Protein AF-A0A401UJJ4-F1 (afdb_monomer_lite)

Organism: NCBI:txid360422

Foldseek 3Di:
DPDPPDDDDDDDLVVLVPDPDQPLQPDPVNLVSQLPDPPDDPVNLVVSCVRDVVSVVVVVVVCVCVVDPVSVVVVVVVVVVVVVVVVVVVVVVVVVVVVVLVVQLLVQLVVCVVVVDDLVVSCVRSVHDSVVSVVSVVVVVD

Sequence (142 aa):
MLTDVVEIHFIEMEKFRKLKNKNLKEDKLQRWLSFFREDISKEELKELMDMDIDIRKAEEKIEYLSSDPKTLELYKARERSLHERANMISSAKDEGIEKGIEKGKIKVAENFLNMGLSVEQVAKGSELSIEKIIEIKKKMMQ

Structure (mmCIF, N/CA/C/O backbone):
data_AF-A0A401UJJ4-F1
#
_entry.id   AF-A0A401UJJ4-F1
#
loop_
_atom_site.group_PDB
_atom_site.id
_atom_site.type_symbol
_atom_site.label_atom_id
_atom_site.label_alt_id
_atom_site.label_comp_id
_atom_site.label_asym_id
_atom_site.label_entity_id
_atom_site.label_seq_id
_atom_site.pdbx_PDB_ins_code
_atom_site.Cartn_x
_atom_site.Cartn_y
_atom_site.Cartn_z
_atom_site.occupancy
_atom_site.B_iso_or_equiv
_atom_site.auth_seq_id
_atom_site.auth_comp_id
_atom_site.auth_asym_id
_atom_site.auth_atom_id
_atom_site.pdbx_PDB_model_num
ATOM 1 N N . MET A 1 1 ? -17.884 -15.027 -18.195 1.00 42.12 1 MET A N 1
ATOM 2 C CA . MET A 1 1 ? -16.784 -14.759 -19.142 1.00 42.12 1 MET A CA 1
ATOM 3 C C . MET A 1 1 ? -16.132 -13.457 -18.706 1.00 42.12 1 MET A C 1
ATOM 5 O O . MET A 1 1 ? -16.819 -12.444 -18.708 1.00 42.12 1 MET A O 1
ATOM 9 N N . LEU A 1 2 ? -14.889 -13.495 -18.215 1.00 48.34 2 LEU A N 1
ATOM 10 C CA . LEU A 1 2 ? -14.122 -12.278 -17.934 1.00 48.34 2 LEU A CA 1
ATOM 11 C C . LEU A 1 2 ? -13.579 -11.745 -19.270 1.00 48.34 2 LEU A C 1
ATOM 13 O O . LEU A 1 2 ? -12.622 -12.276 -19.810 1.00 48.34 2 LEU A O 1
ATOM 17 N N . THR A 1 3 ? -14.314 -10.776 -19.806 1.00 55.06 3 THR A N 1
ATOM 18 C CA . THR A 1 3 ? -13.928 -9.653 -20.678 1.00 55.06 3 THR A CA 1
ATOM 19 C C . THR A 1 3 ? -12.489 -9.578 -21.221 1.00 55.06 3 THR A C 1
ATOM 21 O O . THR A 1 3 ? -11.567 -9.321 -20.449 1.00 55.06 3 THR A O 1
ATOM 24 N N . ASP A 1 4 ? -12.354 -9.565 -22.556 1.00 67.50 4 ASP A N 1
ATOM 25 C CA . ASP A 1 4 ? -11.180 -9.148 -23.367 1.00 67.50 4 ASP A CA 1
ATOM 26 C C . ASP A 1 4 ? -10.786 -7.654 -23.200 1.00 67.50 4 ASP A C 1
ATOM 28 O O . ASP A 1 4 ? -10.324 -7.000 -24.131 1.00 67.50 4 ASP A O 1
ATOM 32 N N . VAL A 1 5 ? -11.041 -7.050 -22.036 1.00 80.75 5 VAL A N 1
ATOM 33 C CA . VAL A 1 5 ? -10.897 -5.598 -21.814 1.00 80.75 5 VAL A CA 1
ATOM 34 C C . VAL A 1 5 ? -9.535 -5.248 -21.209 1.00 80.75 5 VAL A C 1
ATOM 36 O O . VAL A 1 5 ? -9.033 -4.153 -21.448 1.00 80.75 5 VAL A O 1
ATOM 39 N N . VAL A 1 6 ? -8.922 -6.158 -20.442 1.00 81.50 6 VAL A N 1
ATOM 40 C CA . VAL A 1 6 ? -7.595 -5.964 -19.834 1.00 81.50 6 VAL A CA 1
ATOM 41 C C . VAL A 1 6 ? -6.864 -7.301 -19.740 1.00 81.50 6 VAL A C 1
ATOM 43 O O . VAL A 1 6 ? -7.390 -8.256 -19.171 1.00 81.50 6 VAL A O 1
ATOM 46 N N . GLU A 1 7 ? -5.622 -7.333 -20.220 1.00 84.44 7 GLU A N 1
ATOM 47 C CA . GLU A 1 7 ? -4.663 -8.407 -19.957 1.00 84.44 7 GLU A CA 1
ATOM 48 C C . GLU A 1 7 ? -3.608 -7.906 -18.961 1.00 84.44 7 GLU A C 1
ATOM 50 O O . GLU A 1 7 ? -3.060 -6.813 -19.112 1.00 84.44 7 GLU A O 1
ATOM 55 N N . ILE A 1 8 ? -3.353 -8.684 -17.905 1.00 86.81 8 ILE A N 1
ATOM 56 C CA . ILE A 1 8 ? -2.381 -8.345 -16.860 1.00 86.81 8 ILE A CA 1
ATOM 57 C C . ILE A 1 8 ? -1.298 -9.416 -16.848 1.00 86.81 8 ILE A C 1
ATOM 59 O O . ILE A 1 8 ? -1.572 -10.585 -16.579 1.00 86.81 8 ILE A O 1
ATOM 63 N N . HIS A 1 9 ? -0.055 -8.998 -17.074 1.00 86.19 9 HIS A N 1
ATOM 64 C CA . HIS A 1 9 ? 1.113 -9.861 -16.948 1.00 86.19 9 HIS A CA 1
ATOM 65 C C . HIS A 1 9 ? 1.841 -9.574 -15.638 1.00 86.19 9 HIS A C 1
ATOM 67 O O . HIS A 1 9 ? 2.159 -8.426 -15.327 1.00 86.19 9 HIS A O 1
ATOM 73 N N . PHE A 1 10 ? 2.143 -10.630 -14.888 1.00 89.00 10 PHE A N 1
ATOM 74 C CA . PHE A 1 10 ? 2.963 -10.551 -13.683 1.00 89.00 10 PHE A CA 1
ATOM 75 C C . PHE A 1 10 ? 4.380 -11.019 -14.007 1.00 89.00 10 PHE A C 1
ATOM 77 O O . PHE A 1 10 ? 4.570 -12.120 -14.522 1.00 89.00 10 PHE A O 1
ATOM 84 N N . ILE A 1 11 ? 5.374 -10.184 -13.699 1.00 89.25 11 ILE A N 1
ATOM 85 C CA . ILE A 1 11 ? 6.787 -10.479 -13.949 1.00 89.25 11 ILE A CA 1
ATOM 86 C C . ILE A 1 11 ? 7.546 -10.449 -12.626 1.00 89.25 11 ILE A C 1
ATOM 88 O O . ILE A 1 11 ? 7.537 -9.456 -11.902 1.00 89.25 11 ILE A O 1
ATOM 92 N N . GLU A 1 12 ? 8.238 -11.544 -12.319 1.00 89.94 12 GLU A N 1
ATOM 93 C CA . GLU A 1 12 ? 9.076 -11.654 -11.127 1.00 89.94 12 GLU A CA 1
ATOM 94 C C . GLU A 1 12 ? 10.505 -11.175 -11.418 1.00 89.94 12 GLU A C 1
ATOM 96 O O . GLU A 1 12 ? 11.306 -11.887 -12.034 1.00 89.94 12 GLU A O 1
ATOM 101 N N . MET A 1 13 ? 10.856 -9.987 -10.917 1.00 88.44 13 MET A N 1
ATOM 102 C CA . MET A 1 13 ? 12.183 -9.383 -11.120 1.00 88.44 13 MET A CA 1
ATOM 103 C C . MET A 1 13 ? 13.329 -10.258 -10.599 1.00 88.44 13 MET A C 1
ATOM 105 O O . MET A 1 13 ? 14.386 -10.332 -11.221 1.00 88.44 13 MET A O 1
ATOM 109 N N . GLU A 1 14 ? 13.117 -10.990 -9.504 1.00 87.69 14 GLU A N 1
ATOM 110 C CA . GLU A 1 14 ? 14.112 -11.909 -8.939 1.00 87.69 14 GLU A CA 1
ATOM 111 C C . GLU A 1 14 ? 14.485 -13.050 -9.898 1.00 87.69 14 GLU A C 1
ATOM 113 O O . GLU A 1 14 ? 15.654 -13.433 -9.995 1.00 87.69 14 GLU A O 1
ATOM 118 N N . LYS A 1 15 ? 13.518 -13.579 -10.660 1.00 88.81 15 LYS A N 1
ATOM 119 C CA . LYS A 1 15 ? 13.790 -14.606 -11.679 1.00 88.81 15 LYS A CA 1
ATOM 120 C C . LYS A 1 15 ? 14.588 -14.021 -12.840 1.00 88.81 15 LYS A C 1
ATOM 122 O O . LYS A 1 15 ? 15.534 -14.651 -13.309 1.00 88.81 15 LYS A O 1
ATOM 127 N N . PHE A 1 16 ? 14.256 -12.798 -13.251 1.00 89.94 16 PHE A N 1
ATOM 128 C CA . PHE A 1 16 ? 14.990 -12.080 -14.290 1.00 89.94 16 PHE A CA 1
ATOM 129 C C . PHE A 1 16 ? 16.433 -11.740 -13.876 1.00 89.94 16 PHE A C 1
ATOM 131 O O . PHE A 1 16 ? 17.358 -11.857 -14.678 1.00 89.94 16 PHE A O 1
ATOM 138 N N . ARG A 1 17 ? 16.666 -11.372 -12.611 1.00 86.50 17 ARG A N 1
ATOM 139 C CA . ARG A 1 17 ? 18.017 -11.110 -12.082 1.00 86.50 17 ARG A CA 1
ATOM 140 C C . ARG A 1 17 ? 18.916 -12.347 -12.139 1.00 86.50 17 ARG A C 1
ATOM 142 O O . ARG A 1 17 ? 20.098 -12.222 -12.440 1.00 86.50 17 ARG A O 1
ATOM 149 N N . LYS A 1 18 ? 18.356 -13.539 -11.903 1.00 88.31 18 LYS A N 1
ATOM 150 C CA . LYS A 1 18 ? 19.081 -14.826 -11.922 1.00 88.31 18 LYS A CA 1
ATOM 151 C C . LYS A 1 18 ? 19.364 -15.367 -13.329 1.00 88.31 18 LYS A C 1
ATOM 153 O O . LYS A 1 18 ? 20.110 -16.338 -13.470 1.00 88.31 18 LYS A O 1
ATOM 158 N N . LEU A 1 19 ? 18.771 -14.778 -14.367 1.00 87.31 19 LEU A N 1
ATOM 159 C CA . LEU A 1 19 ? 18.964 -15.192 -15.756 1.00 87.31 19 LEU A CA 1
ATOM 160 C C . LEU A 1 19 ? 20.392 -14.859 -16.216 1.00 87.31 19 LEU A C 1
ATOM 162 O O . LEU A 1 19 ? 20.782 -13.695 -16.267 1.00 87.31 19 LEU A O 1
ATOM 166 N N . LYS A 1 20 ? 21.170 -15.897 -16.555 1.00 81.00 20 LYS A N 1
ATOM 167 C CA . LYS A 1 20 ? 22.586 -15.763 -16.948 1.00 81.00 20 LYS A CA 1
ATOM 168 C C . LYS A 1 20 ? 22.772 -15.186 -18.353 1.00 81.00 20 LYS A C 1
ATOM 170 O O . LYS A 1 20 ? 23.666 -14.380 -18.563 1.00 81.00 20 LYS A O 1
ATOM 175 N N . ASN A 1 21 ? 21.920 -15.587 -19.297 1.00 83.56 21 ASN A N 1
ATOM 176 C CA . ASN A 1 21 ? 22.009 -15.185 -20.700 1.00 83.56 21 ASN A CA 1
ATOM 177 C C . ASN A 1 21 ? 20.786 -14.339 -21.056 1.00 83.56 21 ASN A C 1
ATOM 179 O O . ASN A 1 21 ? 19.728 -14.883 -21.371 1.00 83.56 21 ASN A O 1
ATOM 183 N N . LYS A 1 22 ? 20.924 -13.016 -20.970 1.00 86.25 22 LYS A N 1
ATOM 184 C CA . LYS A 1 22 ? 19.862 -12.070 -21.334 1.00 86.25 22 LYS A CA 1
ATOM 185 C C . LYS A 1 22 ? 19.950 -11.739 -22.824 1.00 86.25 22 LYS A C 1
ATOM 187 O O . LYS A 1 22 ? 21.026 -11.402 -23.314 1.00 86.25 22 LYS A O 1
ATOM 192 N N . ASN A 1 23 ? 18.833 -11.808 -23.545 1.00 89.44 23 ASN A N 1
ATOM 193 C CA . ASN A 1 23 ? 18.770 -11.471 -24.971 1.00 89.44 23 ASN A CA 1
ATOM 194 C C . ASN A 1 23 ? 18.360 -10.005 -25.171 1.00 89.44 23 ASN A C 1
ATOM 196 O O . ASN A 1 23 ? 17.258 -9.709 -25.616 1.00 89.44 23 ASN A O 1
ATOM 200 N N . LEU A 1 24 ? 19.251 -9.064 -24.859 1.00 88.06 24 LEU A N 1
ATOM 201 C CA . LEU A 1 24 ? 18.942 -7.631 -24.985 1.00 88.06 24 LEU A CA 1
ATOM 202 C C . LEU A 1 24 ? 18.816 -7.162 -26.445 1.00 88.06 24 LEU A C 1
ATOM 204 O O . LEU A 1 24 ? 18.217 -6.122 -26.711 1.00 88.06 24 LEU A O 1
ATOM 208 N N . LYS A 1 25 ? 19.365 -7.918 -27.404 1.00 86.19 25 LYS A N 1
ATOM 209 C CA . LYS A 1 25 ? 19.347 -7.549 -28.826 1.00 86.19 25 LYS A CA 1
ATOM 210 C C . LYS A 1 25 ? 17.956 -7.689 -29.430 1.00 86.19 25 LYS A C 1
ATOM 212 O O . LYS A 1 25 ? 17.466 -6.754 -30.056 1.00 86.19 25 LYS A O 1
ATOM 217 N N . GLU A 1 26 ? 17.308 -8.823 -29.209 1.00 88.19 26 GLU A N 1
ATOM 218 C CA . GLU A 1 26 ? 16.041 -9.138 -29.878 1.00 88.19 26 GLU A CA 1
ATOM 219 C C . GLU A 1 26 ? 14.832 -8.970 -28.951 1.00 88.19 26 GLU A C 1
ATOM 221 O O . GLU A 1 26 ? 13.728 -8.714 -29.427 1.00 88.19 26 GLU A O 1
ATOM 226 N N . ASP A 1 27 ? 15.024 -9.044 -27.629 1.00 92.75 27 ASP A N 1
ATOM 227 C CA . ASP A 1 27 ? 13.929 -9.015 -26.661 1.00 92.75 27 ASP A CA 1
ATOM 228 C C . ASP A 1 27 ? 13.762 -7.625 -26.023 1.00 92.75 27 ASP A C 1
ATOM 230 O O . ASP A 1 27 ? 14.516 -7.208 -25.134 1.00 92.75 27 ASP A O 1
ATOM 234 N N . LYS A 1 28 ? 12.719 -6.909 -26.467 1.00 92.44 28 LYS A N 1
ATOM 235 C CA . LYS A 1 28 ? 12.339 -5.601 -25.916 1.00 92.44 28 LYS A CA 1
ATOM 236 C C . LYS A 1 28 ? 11.985 -5.697 -24.434 1.00 92.44 28 LYS A C 1
ATOM 238 O O . LYS A 1 28 ? 12.399 -4.833 -23.667 1.00 92.44 28 LYS A O 1
ATOM 243 N N . LEU A 1 29 ? 11.275 -6.741 -24.008 1.00 91.88 29 LEU A N 1
ATOM 244 C CA . LEU A 1 29 ? 10.900 -6.897 -22.606 1.00 91.88 29 LEU A CA 1
ATOM 245 C C . LEU A 1 29 ? 12.148 -7.027 -21.733 1.00 91.88 29 LEU A C 1
ATOM 247 O O . LEU A 1 29 ? 12.250 -6.345 -20.721 1.00 91.88 29 LEU A O 1
ATOM 2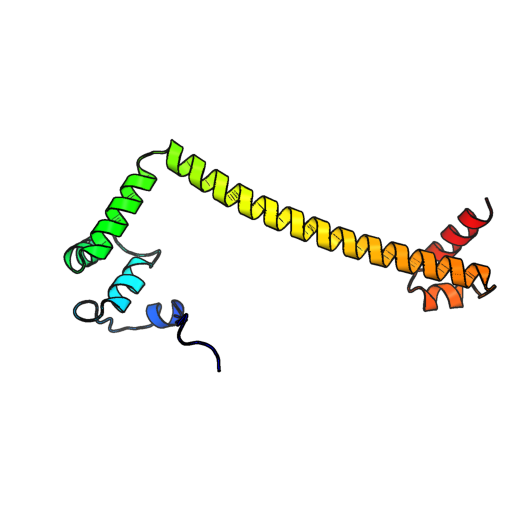51 N N . GLN A 1 30 ? 13.136 -7.824 -22.142 1.00 92.69 30 GLN A N 1
ATOM 252 C CA . GLN A 1 30 ? 14.377 -7.955 -21.371 1.00 92.69 30 GLN A CA 1
ATOM 253 C C . GLN A 1 30 ? 15.201 -6.664 -21.324 1.00 92.69 30 GLN A C 1
ATOM 255 O O . GLN A 1 30 ? 15.847 -6.410 -20.303 1.00 92.69 30 GLN A O 1
ATOM 260 N N . ARG A 1 31 ? 15.161 -5.820 -22.367 1.00 93.94 31 ARG A N 1
ATOM 261 C CA . ARG A 1 31 ? 15.736 -4.463 -22.295 1.00 93.94 31 ARG A CA 1
ATOM 262 C C . ARG A 1 31 ? 15.039 -3.615 -21.238 1.00 93.94 31 ARG A C 1
ATOM 264 O O . ARG A 1 31 ? 15.715 -3.055 -20.383 1.00 93.94 31 ARG A O 1
ATOM 271 N N . TRP A 1 32 ? 13.707 -3.594 -21.230 1.00 94.38 32 TRP A N 1
ATOM 272 C CA . TRP A 1 32 ? 12.928 -2.853 -20.232 1.00 94.38 32 TRP A CA 1
ATOM 273 C C . TRP A 1 32 ? 13.126 -3.387 -18.810 1.00 94.38 32 TRP A C 1
ATOM 275 O O . TRP A 1 32 ? 13.354 -2.612 -17.887 1.00 94.38 32 TRP A O 1
ATOM 285 N N . LEU A 1 33 ? 13.139 -4.707 -18.620 1.00 92.88 33 LEU A N 1
ATOM 286 C CA . LEU A 1 33 ? 13.449 -5.316 -17.324 1.00 92.88 33 LEU A CA 1
ATOM 287 C C . LEU A 1 33 ? 14.886 -5.021 -16.874 1.00 92.88 33 LEU A C 1
ATOM 289 O O . LEU A 1 33 ? 15.145 -4.969 -15.674 1.00 92.88 33 LEU A O 1
ATOM 293 N N . SER A 1 34 ? 15.823 -4.825 -17.809 1.00 91.81 34 SER A N 1
ATOM 294 C CA . SER A 1 34 ? 17.188 -4.389 -17.487 1.00 91.81 34 SER A CA 1
ATOM 295 C C . SER A 1 34 ? 17.238 -2.915 -17.110 1.00 91.81 34 SER A C 1
ATOM 297 O O . SER A 1 34 ? 17.918 -2.580 -16.150 1.00 91.81 34 SER A O 1
ATOM 299 N N . PHE A 1 35 ? 16.490 -2.064 -17.812 1.00 92.88 35 PHE A N 1
ATOM 300 C CA . PHE A 1 35 ? 16.353 -0.640 -17.511 1.00 92.88 35 PHE A CA 1
ATOM 301 C C . PHE A 1 35 ? 15.738 -0.391 -16.125 1.00 92.88 35 PHE A C 1
ATOM 303 O O . PHE A 1 35 ? 16.199 0.477 -15.398 1.00 92.88 35 PHE A O 1
ATOM 310 N N . PHE A 1 36 ? 14.762 -1.202 -15.701 1.00 90.31 36 PHE A N 1
ATOM 311 C CA . PHE A 1 36 ? 14.151 -1.104 -14.366 1.00 90.31 36 PHE A CA 1
ATOM 312 C C . PHE A 1 36 ? 15.020 -1.644 -13.216 1.00 90.31 36 PHE A C 1
ATOM 314 O O . PHE A 1 36 ? 14.546 -1.767 -12.085 1.00 90.31 36 PHE A O 1
ATOM 321 N N . ARG A 1 37 ? 16.277 -2.016 -13.472 1.00 86.31 37 ARG A N 1
ATOM 322 C CA . ARG A 1 37 ? 17.198 -2.438 -12.415 1.00 86.31 37 ARG A CA 1
ATOM 323 C C . ARG A 1 37 ? 17.752 -1.230 -11.667 1.00 86.31 37 ARG A C 1
ATOM 325 O O . ARG A 1 37 ? 18.254 -0.295 -12.272 1.00 86.31 37 ARG A O 1
ATOM 332 N N . GLU A 1 38 ? 17.749 -1.314 -10.341 1.00 75.69 38 GLU A N 1
ATOM 333 C CA . GLU A 1 38 ? 18.343 -0.296 -9.462 1.00 75.69 38 GLU A CA 1
ATOM 334 C C . GLU A 1 38 ? 19.880 -0.252 -9.545 1.00 75.69 38 GLU A C 1
ATOM 336 O O . GLU A 1 38 ? 20.488 0.751 -9.185 1.00 75.69 38 GLU A O 1
ATOM 341 N N . ASP A 1 39 ? 20.512 -1.335 -10.009 1.00 79.62 39 ASP A N 1
ATOM 342 C CA . ASP A 1 39 ? 21.963 -1.541 -10.015 1.00 79.62 39 ASP A CA 1
ATOM 343 C C . ASP A 1 39 ? 22.615 -1.379 -11.402 1.00 79.62 39 ASP A C 1
ATOM 345 O O . ASP A 1 39 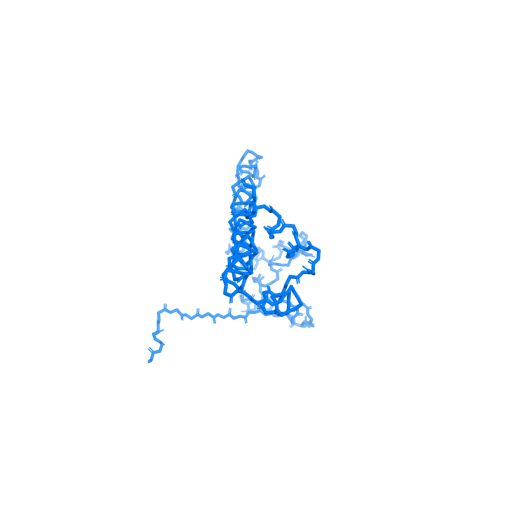? 23.684 -1.935 -11.645 1.00 79.62 39 ASP A O 1
ATOM 349 N N . ILE A 1 40 ? 21.977 -0.655 -12.326 1.00 82.19 40 ILE A N 1
ATOM 350 C CA . ILE A 1 40 ? 22.495 -0.458 -13.687 1.00 82.19 40 ILE A CA 1
ATOM 351 C C . ILE A 1 40 ? 23.669 0.536 -13.719 1.00 82.19 40 ILE A C 1
ATOM 353 O O . ILE A 1 40 ? 23.622 1.602 -13.100 1.00 82.19 40 ILE A O 1
ATOM 357 N N . SER A 1 41 ? 24.737 0.202 -14.450 1.00 81.75 41 SER A N 1
ATOM 358 C CA . SER A 1 41 ? 25.853 1.135 -14.660 1.00 81.75 41 SER A CA 1
ATOM 359 C C . SER A 1 41 ? 25.516 2.200 -15.712 1.00 81.75 41 SER A C 1
ATOM 361 O O . SER A 1 41 ? 24.598 2.042 -16.518 1.00 81.75 41 SER A O 1
ATOM 363 N N . LYS A 1 42 ? 26.281 3.300 -15.747 1.00 77.75 42 LYS A N 1
ATOM 364 C CA . LYS A 1 42 ? 26.087 4.359 -16.756 1.00 77.75 42 LYS A CA 1
ATOM 365 C C . LYS A 1 42 ? 26.351 3.848 -18.171 1.00 77.75 42 LYS A C 1
ATOM 367 O O . LYS A 1 42 ? 25.681 4.260 -19.114 1.00 77.75 42 LYS A O 1
ATOM 372 N N . GLU A 1 43 ? 27.330 2.965 -18.309 1.00 81.88 43 GLU A N 1
ATOM 373 C CA . GLU A 1 43 ? 27.712 2.342 -19.569 1.00 81.88 43 GLU A CA 1
ATOM 374 C C . GLU A 1 43 ? 26.601 1.410 -20.068 1.00 81.88 43 GLU A C 1
ATOM 376 O O . GLU A 1 43 ? 26.171 1.543 -21.212 1.00 81.88 43 GLU A O 1
ATOM 381 N N . GLU A 1 44 ? 26.062 0.551 -19.195 1.00 84.44 44 GLU A N 1
ATOM 382 C CA . GLU A 1 44 ? 24.940 -0.341 -19.522 1.00 84.44 44 GLU A CA 1
ATOM 383 C C . GLU A 1 44 ? 23.673 0.448 -19.884 1.00 84.44 44 GLU A C 1
ATOM 385 O O . GLU A 1 44 ? 22.983 0.117 -20.848 1.00 84.44 44 GLU A O 1
ATOM 390 N N . LEU A 1 45 ? 23.373 1.522 -19.148 1.00 87.00 45 LEU A N 1
ATOM 391 C CA . LEU A 1 45 ? 22.238 2.394 -19.446 1.00 87.00 45 LEU A CA 1
ATOM 392 C C . LEU A 1 45 ? 22.380 3.041 -20.829 1.00 87.00 45 LEU A C 1
ATOM 394 O O . LEU A 1 45 ? 21.421 3.068 -21.601 1.00 87.00 45 LEU A O 1
ATOM 398 N N . LYS A 1 46 ? 23.580 3.519 -21.172 1.00 87.50 46 LYS A N 1
ATOM 399 C CA . LYS A 1 46 ? 23.854 4.093 -22.491 1.00 87.50 46 LYS A CA 1
ATOM 400 C C . LYS A 1 46 ? 23.658 3.072 -23.608 1.00 87.50 46 LYS A C 1
ATOM 402 O O . LYS A 1 46 ? 23.001 3.392 -24.595 1.00 87.50 46 LYS A O 1
ATOM 407 N N . GLU A 1 47 ? 24.149 1.849 -23.427 1.00 91.56 47 GLU A N 1
ATOM 408 C CA . GLU A 1 47 ? 23.914 0.763 -24.380 1.00 91.56 47 GLU A CA 1
ATOM 409 C C . GLU A 1 47 ? 22.415 0.494 -24.566 1.00 91.56 47 GLU A C 1
ATOM 411 O O . GLU A 1 47 ? 21.947 0.417 -25.699 1.00 91.56 47 GLU A O 1
ATOM 416 N N . LEU A 1 48 ? 21.625 0.442 -23.487 1.00 92.62 48 LEU A N 1
ATOM 417 C CA . LEU A 1 48 ? 20.171 0.266 -23.591 1.00 92.62 48 LEU A CA 1
ATOM 418 C C . LEU A 1 48 ? 19.482 1.418 -24.337 1.00 92.62 48 LEU A C 1
ATOM 420 O O . LEU A 1 48 ? 18.601 1.161 -25.157 1.00 92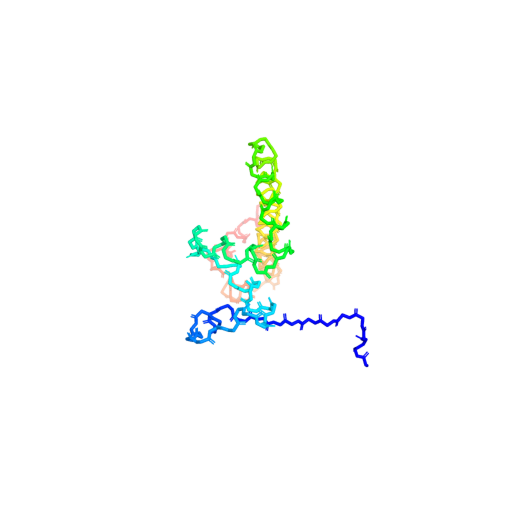.62 48 LEU A O 1
ATOM 424 N N . MET A 1 49 ? 19.885 2.669 -24.095 1.00 91.44 49 MET A N 1
ATOM 425 C CA . MET A 1 49 ? 19.362 3.842 -24.813 1.00 91.44 49 MET A CA 1
ATOM 426 C C . MET A 1 49 ? 19.756 3.865 -26.297 1.00 91.44 49 MET A C 1
ATOM 428 O O . MET A 1 49 ? 19.037 4.430 -27.128 1.00 91.44 49 MET A O 1
ATOM 432 N N . ASP A 1 50 ? 20.916 3.307 -26.641 1.00 94.44 50 ASP A N 1
ATOM 433 C CA . ASP A 1 50 ? 21.369 3.140 -28.024 1.00 94.44 50 ASP A CA 1
ATOM 434 C C . ASP A 1 50 ? 20.625 1.991 -28.722 1.00 94.44 50 ASP A C 1
ATOM 436 O O . ASP A 1 50 ? 20.323 2.085 -29.911 1.00 94.44 50 ASP A O 1
ATOM 440 N N . MET A 1 51 ? 20.258 0.943 -27.979 1.00 93.00 51 MET A N 1
ATOM 441 C CA . MET A 1 51 ? 19.491 -0.200 -28.485 1.00 93.00 51 MET A CA 1
ATOM 442 C C . MET A 1 51 ? 17.986 0.073 -28.615 1.00 93.00 51 MET A C 1
ATOM 444 O O . MET A 1 51 ? 17.333 -0.549 -29.455 1.00 93.00 51 MET A O 1
ATOM 448 N N . ASP A 1 52 ? 17.412 0.951 -27.787 1.00 95.19 52 ASP A N 1
ATOM 449 C CA . ASP A 1 52 ? 15.971 1.214 -27.756 1.00 95.19 52 ASP A CA 1
ATOM 450 C C . ASP A 1 52 ? 15.658 2.705 -27.545 1.00 95.19 52 ASP A C 1
ATOM 452 O O . ASP A 1 52 ? 15.897 3.290 -26.485 1.00 95.19 52 ASP A O 1
ATOM 456 N N . ILE A 1 53 ? 15.070 3.330 -28.568 1.00 95.00 53 ILE A N 1
ATOM 457 C CA . ILE A 1 53 ? 14.727 4.757 -28.547 1.00 95.00 53 ILE A CA 1
ATOM 458 C C . ILE A 1 53 ? 13.667 5.103 -27.493 1.00 95.00 53 ILE A C 1
ATOM 460 O O . ILE A 1 53 ? 13.642 6.231 -27.001 1.00 95.00 53 ILE A O 1
ATOM 464 N N . ASP A 1 54 ? 12.796 4.158 -27.127 1.00 96.12 54 ASP A N 1
ATOM 465 C CA . ASP A 1 54 ? 11.774 4.409 -26.111 1.00 96.12 54 ASP A CA 1
ATOM 466 C C . ASP A 1 54 ? 12.399 4.456 -24.711 1.00 96.12 54 ASP A C 1
ATOM 468 O O . ASP A 1 54 ? 11.988 5.274 -23.888 1.00 96.12 54 ASP A O 1
ATOM 472 N N . ILE A 1 55 ? 13.439 3.649 -24.469 1.00 94.94 55 ILE A N 1
ATOM 473 C CA . ILE A 1 55 ? 14.231 3.703 -23.232 1.00 94.94 55 ILE A CA 1
ATOM 474 C C . ILE A 1 55 ? 14.963 5.044 -23.135 1.00 94.94 55 ILE A C 1
ATOM 476 O O . ILE A 1 55 ? 14.923 5.683 -22.088 1.00 94.94 55 ILE A O 1
ATOM 480 N N . ARG A 1 56 ? 15.548 5.531 -24.238 1.00 93.88 56 ARG A N 1
ATOM 481 C CA . ARG A 1 56 ? 16.164 6.869 -24.279 1.00 93.88 56 ARG A CA 1
ATOM 482 C C . ARG A 1 56 ? 15.180 7.973 -23.898 1.00 93.88 56 ARG A C 1
ATOM 484 O O . ARG A 1 56 ? 15.482 8.788 -23.036 1.00 93.88 56 ARG A O 1
ATOM 491 N N . LYS A 1 57 ? 13.984 7.978 -24.495 1.00 94.69 57 LYS A N 1
ATOM 492 C CA . LYS A 1 57 ? 12.941 8.966 -24.167 1.00 94.69 57 LYS A CA 1
ATOM 493 C C . LYS A 1 57 ? 12.497 8.879 -22.708 1.00 94.69 57 LYS A C 1
ATOM 495 O O . LYS A 1 57 ? 12.187 9.906 -22.106 1.00 94.69 57 LYS A O 1
ATOM 500 N N . ALA A 1 58 ? 12.416 7.668 -22.155 1.00 93.38 58 ALA A N 1
ATOM 501 C CA . ALA A 1 58 ? 12.089 7.470 -20.749 1.00 93.38 58 ALA A CA 1
ATOM 502 C C . ALA A 1 58 ? 13.174 8.067 -19.843 1.00 93.38 58 ALA A C 1
ATOM 504 O O . ALA A 1 58 ? 12.83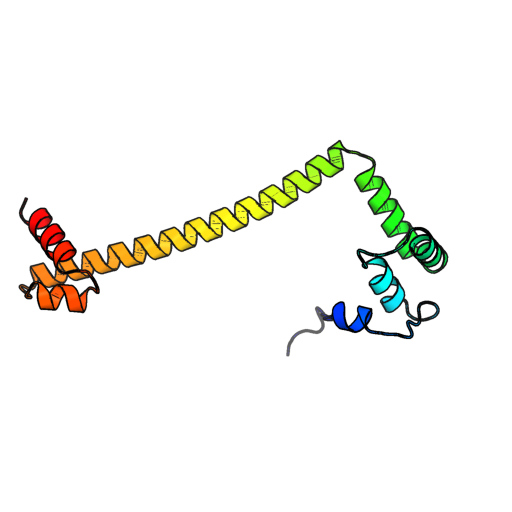5 8.819 -18.932 1.00 93.38 58 ALA A O 1
ATOM 505 N N . GLU A 1 59 ? 14.450 7.813 -20.139 1.00 89.31 59 GLU A N 1
ATOM 506 C CA . GLU A 1 59 ? 15.578 8.365 -19.384 1.00 89.31 59 GLU A CA 1
ATOM 507 C C . GLU A 1 59 ? 15.646 9.893 -19.478 1.00 89.31 59 GLU A C 1
ATOM 509 O O . GLU A 1 59 ? 15.685 10.564 -18.454 1.00 89.31 59 GLU A O 1
ATOM 514 N N . GLU A 1 60 ? 15.529 10.473 -20.676 1.00 87.06 60 GLU A N 1
ATOM 515 C CA . GLU A 1 60 ? 15.471 11.933 -20.865 1.00 87.06 60 GLU A CA 1
ATOM 516 C C . GLU A 1 60 ? 14.313 12.562 -20.076 1.00 87.06 60 GLU A C 1
ATOM 518 O O . GLU A 1 60 ? 14.428 13.660 -19.525 1.00 87.06 60 GLU A O 1
ATOM 523 N N . LYS A 1 61 ? 13.171 11.865 -19.992 1.00 87.38 61 LYS A N 1
ATOM 524 C CA . LYS A 1 61 ? 12.030 12.327 -19.202 1.00 87.38 61 LYS A CA 1
ATOM 525 C C . LYS A 1 61 ? 12.315 12.257 -17.704 1.00 87.38 61 LYS A C 1
ATOM 527 O O . LYS A 1 61 ? 11.910 13.175 -16.992 1.00 87.38 61 LYS A O 1
ATOM 532 N N . ILE A 1 62 ? 12.980 11.203 -17.234 1.00 85.38 62 ILE A N 1
ATOM 533 C CA . ILE A 1 62 ? 13.424 11.064 -15.840 1.00 85.38 62 ILE A CA 1
ATOM 534 C C . ILE A 1 62 ? 14.422 12.171 -15.505 1.00 85.38 62 ILE A C 1
ATOM 536 O O . ILE A 1 62 ? 14.226 12.874 -14.515 1.00 85.38 62 ILE A O 1
ATOM 540 N N . GLU A 1 63 ? 15.424 12.390 -16.356 1.00 81.94 63 GLU A N 1
ATOM 541 C CA . GLU A 1 63 ? 16.415 13.451 -16.205 1.00 81.94 63 GLU A CA 1
ATOM 542 C C . GLU A 1 63 ? 15.727 14.816 -16.135 1.00 81.94 63 GLU A C 1
ATOM 544 O O . GLU A 1 63 ? 15.908 15.539 -15.158 1.00 81.94 63 GLU A O 1
ATOM 549 N N . TYR A 1 64 ? 14.831 15.124 -17.077 1.00 78.06 64 TYR A N 1
ATOM 550 C CA . TYR A 1 64 ? 14.030 16.349 -17.063 1.00 78.06 64 TYR A CA 1
ATOM 551 C C . TYR A 1 64 ? 13.228 16.517 -15.761 1.00 78.06 64 TYR A C 1
ATOM 553 O O . TYR A 1 64 ? 13.280 17.578 -15.139 1.00 78.06 64 TYR A O 1
ATOM 561 N N . LEU A 1 65 ? 12.520 15.477 -15.308 1.00 71.50 65 LEU A N 1
ATOM 562 C CA . LEU A 1 65 ? 11.758 15.509 -14.052 1.00 71.50 65 LEU A CA 1
ATOM 563 C C . LEU A 1 65 ? 12.658 15.662 -12.817 1.00 71.50 65 LEU A C 1
ATOM 565 O O . LEU A 1 65 ? 12.237 16.255 -11.825 1.00 71.50 65 LEU A O 1
ATOM 569 N N . SER A 1 66 ? 13.885 15.145 -12.874 1.00 67.75 66 SER A N 1
ATOM 570 C CA . SER A 1 66 ? 14.883 15.267 -11.808 1.00 67.75 66 SER A CA 1
ATOM 571 C C . SER A 1 66 ? 15.653 16.594 -11.838 1.00 67.75 66 SER A C 1
ATOM 573 O O . SER A 1 66 ? 16.173 17.019 -10.808 1.00 67.75 66 SER A O 1
ATOM 575 N N . SER A 1 67 ? 15.698 17.262 -12.995 1.00 67.31 67 SER A N 1
ATOM 576 C CA . SER A 1 67 ? 16.473 18.484 -13.236 1.00 67.31 67 SER A CA 1
ATOM 577 C C . SER A 1 67 ? 15.848 19.749 -12.649 1.00 67.31 67 SER A C 1
ATOM 579 O O . SER A 1 67 ? 16.548 20.746 -12.489 1.00 67.31 67 SER A O 1
ATOM 581 N N . ASP A 1 68 ? 14.558 19.715 -12.293 1.00 75.38 68 ASP A N 1
ATOM 582 C CA . ASP A 1 68 ? 13.896 20.781 -11.542 1.00 75.38 68 ASP A CA 1
ATOM 583 C C . ASP A 1 68 ? 13.693 20.346 -10.077 1.00 75.38 68 ASP A C 1
ATOM 585 O O . ASP A 1 68 ? 12.740 19.616 -9.771 1.00 75.38 68 ASP A O 1
ATOM 589 N N . PRO A 1 69 ? 14.553 20.803 -9.142 1.00 70.81 69 PRO A N 1
ATOM 590 C CA . PRO A 1 69 ? 14.464 20.460 -7.724 1.00 70.81 69 PRO A CA 1
ATOM 591 C C . PRO A 1 69 ? 13.086 20.742 -7.125 1.00 70.81 69 PRO A C 1
ATOM 593 O O . PRO A 1 69 ? 12.626 19.997 -6.261 1.00 70.81 69 PRO A O 1
ATOM 596 N N . LYS A 1 70 ? 12.404 21.784 -7.616 1.00 76.06 70 LYS A N 1
ATOM 597 C CA . LYS A 1 70 ? 11.075 22.175 -7.148 1.00 76.06 70 LYS A CA 1
ATOM 598 C C . LYS A 1 70 ? 10.010 21.176 -7.600 1.00 76.06 70 LYS A C 1
ATOM 600 O O . LYS A 1 70 ? 9.156 20.796 -6.802 1.00 76.06 70 LYS A O 1
ATOM 605 N N . THR A 1 71 ? 10.076 20.705 -8.845 1.00 70.00 71 THR A N 1
ATOM 606 C CA . THR A 1 71 ? 9.194 19.644 -9.360 1.00 70.00 71 THR A CA 1
ATOM 607 C C . THR A 1 71 ? 9.422 18.317 -8.635 1.00 70.00 71 THR A C 1
ATOM 609 O O . THR A 1 71 ? 8.449 17.662 -8.253 1.00 70.00 71 THR A O 1
ATOM 612 N N . LEU A 1 72 ? 10.676 17.942 -8.365 1.00 70.31 72 LEU A N 1
ATOM 613 C CA . LEU A 1 72 ? 10.994 16.734 -7.599 1.00 70.31 72 LEU A CA 1
ATOM 614 C C . LEU A 1 72 ? 10.481 16.819 -6.152 1.00 70.31 72 LEU A C 1
ATOM 616 O O . LEU A 1 72 ? 9.933 15.848 -5.626 1.00 70.31 72 LEU A O 1
ATOM 620 N N . GLU A 1 73 ? 10.629 17.978 -5.509 1.00 75.44 73 GLU A N 1
ATOM 621 C CA . GLU A 1 73 ? 10.096 18.237 -4.172 1.00 75.44 73 GLU A CA 1
ATOM 622 C C . GLU A 1 73 ? 8.564 18.137 -4.148 1.00 75.44 73 GLU A C 1
ATOM 624 O O . GLU A 1 73 ? 8.014 17.419 -3.311 1.00 75.44 73 GLU A O 1
ATOM 629 N N . LEU A 1 74 ? 7.881 18.775 -5.106 1.00 77.25 74 LEU A N 1
ATOM 630 C CA . LEU A 1 74 ? 6.424 18.714 -5.274 1.00 77.25 74 LEU A CA 1
ATOM 631 C C . LEU A 1 74 ? 5.925 17.281 -5.496 1.00 77.25 74 LEU A C 1
ATOM 633 O O . LEU A 1 74 ? 4.943 16.867 -4.876 1.00 77.25 74 LEU A O 1
ATOM 637 N N . TYR A 1 75 ? 6.604 16.508 -6.345 1.00 71.75 75 TYR A N 1
ATOM 638 C CA . TYR A 1 75 ? 6.268 15.107 -6.597 1.00 71.75 75 TYR A CA 1
ATOM 639 C C . TYR A 1 75 ? 6.417 14.260 -5.325 1.00 71.75 75 TYR A C 1
ATOM 641 O O . TYR A 1 75 ? 5.460 13.609 -4.900 1.00 71.75 75 TYR A O 1
ATOM 649 N N . LYS A 1 76 ? 7.572 14.343 -4.649 1.00 70.31 76 LYS A N 1
ATOM 650 C CA . LYS A 1 76 ? 7.831 13.618 -3.392 1.00 70.31 76 LYS A CA 1
ATOM 651 C C . LYS A 1 76 ? 6.892 14.041 -2.264 1.00 70.31 76 LYS A C 1
ATOM 653 O O . LYS A 1 76 ? 6.571 13.229 -1.401 1.00 70.31 76 LYS A O 1
ATOM 658 N N . ALA A 1 77 ? 6.491 15.311 -2.214 1.00 78.81 77 ALA A N 1
ATOM 659 C CA . ALA A 1 77 ? 5.519 15.806 -1.242 1.00 78.81 77 ALA A CA 1
ATOM 660 C C . ALA A 1 77 ? 4.124 15.227 -1.510 1.00 78.81 77 ALA A C 1
ATOM 662 O O . ALA A 1 77 ? 3.442 14.804 -0.578 1.00 78.81 77 ALA A O 1
ATOM 663 N N . ARG A 1 78 ? 3.716 15.141 -2.783 1.00 78.81 78 ARG A N 1
ATOM 664 C CA . ARG A 1 78 ? 2.441 14.532 -3.179 1.00 78.81 78 ARG A CA 1
ATOM 665 C C . ARG A 1 78 ? 2.398 13.039 -2.864 1.00 78.81 78 ARG A C 1
ATOM 667 O O . ARG A 1 78 ? 1.406 12.575 -2.309 1.00 78.81 78 ARG A O 1
ATOM 674 N N . GLU A 1 79 ? 3.456 12.306 -3.192 1.00 75.44 79 GLU A N 1
ATOM 675 C CA . GLU A 1 79 ? 3.573 10.877 -2.889 1.00 75.44 79 GLU A CA 1
ATOM 676 C C . GLU A 1 79 ? 3.495 10.630 -1.375 1.00 75.44 79 GLU A C 1
ATOM 678 O O . GLU A 1 79 ? 2.641 9.869 -0.916 1.00 75.44 79 GLU A O 1
ATOM 683 N N . ARG A 1 80 ? 4.285 11.369 -0.581 1.00 77.69 80 ARG A N 1
ATOM 684 C CA . ARG A 1 80 ? 4.226 11.312 0.890 1.00 77.69 80 ARG A CA 1
ATOM 685 C C . ARG A 1 80 ? 2.836 11.626 1.433 1.00 77.69 80 ARG A C 1
ATOM 687 O O . ARG A 1 80 ? 2.335 10.868 2.253 1.00 77.69 80 ARG A O 1
ATOM 694 N N . SER A 1 81 ? 2.178 12.672 0.934 1.00 84.81 81 SER A N 1
ATOM 695 C CA . SER A 1 81 ? 0.824 13.042 1.365 1.00 84.81 81 SER A CA 1
ATOM 696 C C . SER A 1 81 ? -0.208 11.938 1.095 1.00 84.81 81 SER A C 1
ATOM 698 O O . SER A 1 81 ? -1.080 11.689 1.929 1.00 84.81 81 SER A O 1
ATOM 700 N N . LEU A 1 82 ? -0.110 11.241 -0.043 1.00 84.12 82 LEU A N 1
ATOM 701 C CA . LEU A 1 82 ? -0.988 10.109 -0.354 1.00 84.12 82 LEU A CA 1
ATOM 702 C C . LEU A 1 82 ? -0.754 8.933 0.602 1.00 84.12 82 LEU A C 1
ATOM 704 O O . LEU A 1 82 ? -1.725 8.369 1.112 1.00 84.12 82 LEU A O 1
ATOM 708 N N . HIS A 1 83 ? 0.508 8.604 0.887 1.00 79.94 83 HIS A N 1
ATOM 709 C CA . HIS A 1 83 ? 0.859 7.562 1.853 1.00 79.94 83 HIS A CA 1
ATOM 710 C C . HIS A 1 83 ? 0.421 7.914 3.277 1.00 79.94 83 HIS A C 1
ATOM 712 O O . HIS A 1 83 ? -0.205 7.094 3.943 1.00 79.94 83 HIS A O 1
ATOM 718 N N . GLU A 1 84 ? 0.682 9.139 3.732 1.00 85.81 84 GLU A N 1
ATOM 719 C CA . GLU A 1 84 ? 0.255 9.620 5.049 1.00 85.81 84 GLU A CA 1
ATOM 720 C C . GLU A 1 84 ? -1.263 9.562 5.198 1.00 85.81 84 GLU A C 1
ATOM 722 O O . GLU A 1 84 ? -1.765 9.084 6.213 1.00 85.81 84 GLU A O 1
ATOM 727 N N . ARG A 1 85 ? -2.013 9.975 4.169 1.00 87.44 85 ARG A N 1
ATOM 728 C CA . ARG A 1 85 ? -3.475 9.886 4.176 1.00 87.44 85 ARG A CA 1
ATOM 729 C C . ARG A 1 85 ? -3.959 8.438 4.242 1.00 87.44 85 ARG A C 1
ATOM 731 O O . ARG A 1 85 ? -4.895 8.157 4.986 1.00 87.44 85 ARG A O 1
ATOM 738 N N . ALA A 1 86 ? -3.354 7.531 3.476 1.00 87.38 86 ALA A N 1
ATOM 739 C CA . ALA A 1 86 ? -3.710 6.113 3.510 1.00 87.38 86 ALA A CA 1
ATOM 740 C C . ALA A 1 86 ? -3.448 5.505 4.897 1.00 87.38 86 ALA A C 1
ATOM 742 O O . ALA A 1 86 ? -4.330 4.852 5.457 1.00 87.38 86 ALA A O 1
ATOM 743 N N . ASN A 1 87 ? -2.286 5.802 5.481 1.00 82.31 87 ASN A N 1
ATOM 744 C CA . ASN A 1 87 ? -1.919 5.360 6.823 1.00 82.31 87 ASN A CA 1
ATOM 745 C C . ASN A 1 87 ? -2.875 5.926 7.875 1.00 82.31 87 ASN A C 1
ATOM 747 O O . ASN A 1 87 ? -3.397 5.171 8.685 1.00 82.31 87 ASN A O 1
ATOM 751 N N . MET A 1 88 ? -3.180 7.224 7.816 1.00 93.06 88 MET A N 1
ATOM 752 C CA . MET A 1 88 ? -4.121 7.876 8.728 1.00 93.06 88 MET A CA 1
ATOM 753 C C . MET A 1 88 ? -5.507 7.229 8.676 1.00 93.06 88 MET A C 1
ATOM 755 O O . MET A 1 88 ? -6.106 6.983 9.718 1.00 93.06 88 MET A O 1
ATOM 759 N N . ILE A 1 89 ? -6.015 6.923 7.477 1.00 91.81 89 ILE A N 1
ATOM 760 C CA . ILE A 1 89 ? -7.307 6.243 7.314 1.00 91.81 89 ILE A CA 1
ATOM 761 C C . ILE A 1 89 ? -7.250 4.824 7.891 1.00 91.81 89 ILE A C 1
ATOM 763 O O . ILE A 1 89 ? -8.195 4.417 8.565 1.00 91.81 89 ILE A O 1
ATOM 767 N N . SER A 1 90 ? -6.162 4.085 7.651 1.00 91.25 90 SER A N 1
ATOM 768 C CA . SER A 1 90 ? -5.984 2.738 8.204 1.00 91.25 90 SER A CA 1
ATOM 769 C C . SER A 1 90 ? -5.950 2.769 9.730 1.00 91.25 90 SER A C 1
ATOM 771 O O . SER A 1 90 ? -6.782 2.127 10.362 1.00 91.25 90 SER A O 1
ATOM 773 N N . SER A 1 91 ? -5.077 3.590 10.321 1.00 91.38 91 SER A N 1
ATOM 774 C CA . SER A 1 91 ? -4.968 3.746 11.774 1.00 91.38 91 SER A CA 1
ATOM 775 C C . SER A 1 91 ? -6.291 4.186 12.400 1.00 91.38 91 SER A C 1
ATOM 777 O O . SER A 1 91 ? -6.721 3.608 13.392 1.00 91.38 91 SER A O 1
ATOM 779 N N . ALA A 1 92 ? -6.992 5.153 11.797 1.00 93.69 92 ALA A N 1
ATOM 780 C CA . ALA A 1 92 ? -8.286 5.611 12.301 1.00 93.69 92 ALA A CA 1
ATOM 781 C C . ALA A 1 92 ? -9.364 4.517 12.238 1.00 93.69 92 ALA A C 1
ATOM 783 O O . ALA A 1 92 ? -10.218 4.435 13.124 1.00 93.69 92 ALA A O 1
ATOM 784 N N . LYS A 1 93 ? -9.339 3.671 11.201 1.00 94.69 93 LYS A N 1
ATOM 785 C CA . LYS A 1 93 ? -10.245 2.527 11.082 1.00 94.69 93 LYS A CA 1
ATOM 786 C C . LYS A 1 93 ? -9.942 1.475 12.147 1.00 94.69 93 LYS A C 1
ATOM 788 O O . LYS A 1 93 ? -10.879 1.009 12.792 1.00 94.69 93 LYS A O 1
ATOM 793 N N . ASP A 1 94 ? -8.673 1.140 12.345 1.00 93.06 94 ASP A N 1
ATOM 794 C CA . ASP A 1 94 ? -8.245 0.135 13.320 1.00 93.06 94 ASP A CA 1
ATOM 795 C C . ASP A 1 94 ? -8.566 0.589 14.752 1.00 93.06 94 ASP A C 1
ATOM 797 O O . ASP A 1 94 ? -9.230 -0.140 15.491 1.00 93.06 94 ASP A O 1
ATOM 801 N N . GLU A 1 95 ? -8.249 1.841 15.101 1.00 93.69 95 GLU A N 1
ATOM 802 C CA . GLU A 1 95 ? -8.658 2.444 16.377 1.00 93.69 95 GLU A CA 1
ATOM 803 C C . GLU A 1 95 ? -10.183 2.465 16.552 1.00 93.69 95 GLU A C 1
ATOM 805 O O . GLU A 1 95 ? -10.701 2.261 17.652 1.00 93.69 95 GLU A O 1
ATOM 810 N N . GLY A 1 96 ? -10.924 2.755 15.479 1.00 95.56 96 GLY A N 1
ATOM 811 C CA . GLY A 1 96 ? -12.384 2.769 15.495 1.00 95.56 96 GLY A CA 1
ATOM 812 C C . GLY A 1 96 ? -12.974 1.390 15.785 1.00 95.56 96 GLY A C 1
ATOM 813 O O . GLY A 1 96 ? -13.929 1.281 16.559 1.00 95.56 96 GLY A O 1
ATOM 814 N N . ILE A 1 97 ? -12.391 0.339 15.204 1.00 95.50 97 ILE A N 1
ATOM 815 C CA . ILE A 1 97 ? -12.777 -1.054 15.451 1.00 95.50 97 ILE A CA 1
ATOM 816 C C . ILE A 1 97 ? -12.451 -1.443 16.894 1.00 95.50 97 ILE A C 1
ATOM 818 O O . ILE A 1 97 ? -13.328 -1.965 17.580 1.00 95.50 97 ILE A O 1
ATOM 822 N N . GLU A 1 98 ? -11.247 -1.142 17.382 1.00 94.94 98 GLU A N 1
ATOM 823 C CA . GLU A 1 98 ? -10.832 -1.459 18.753 1.00 94.94 98 GLU A CA 1
ATOM 824 C C . GLU A 1 98 ? -11.739 -0.778 19.790 1.00 94.94 98 GLU A C 1
ATOM 826 O O . GLU A 1 98 ? -12.323 -1.448 20.646 1.00 94.94 98 GLU A O 1
ATOM 831 N N . LYS A 1 99 ? -11.979 0.534 19.638 1.00 94.50 99 LYS A N 1
ATOM 832 C CA . LYS A 1 99 ? -12.926 1.289 20.479 1.00 94.50 99 LYS A CA 1
ATOM 833 C C . LYS A 1 99 ? -14.347 0.729 20.378 1.00 94.50 99 LYS A C 1
ATOM 835 O O . LYS A 1 99 ? -15.086 0.742 21.361 1.00 94.50 99 LYS A O 1
ATOM 840 N N . GLY A 1 100 ? -14.758 0.263 19.198 1.00 95.50 100 GLY A N 1
ATOM 841 C CA . GLY A 1 100 ? -16.056 -0.374 18.979 1.00 95.50 100 GLY A CA 1
ATOM 842 C C . GLY A 1 100 ? -16.199 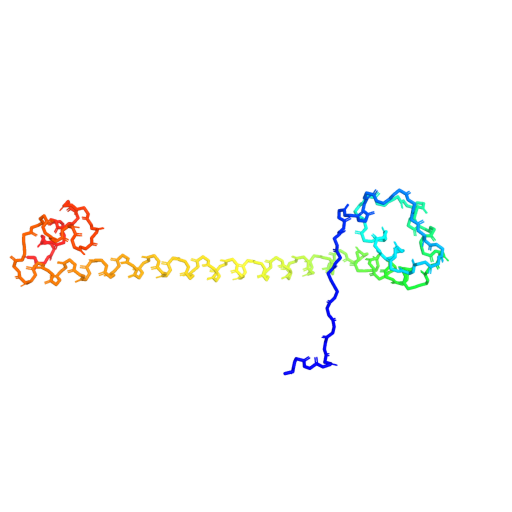-1.695 19.736 1.00 95.50 100 GLY A C 1
ATOM 843 O O . GLY A 1 100 ? -17.216 -1.912 20.398 1.00 95.50 100 GLY A O 1
ATOM 844 N N . ILE A 1 101 ? -15.169 -2.542 19.691 1.00 95.75 101 ILE A N 1
ATOM 845 C CA . ILE A 1 101 ? -15.110 -3.813 20.422 1.00 95.75 101 ILE A CA 1
ATOM 846 C C . ILE A 1 101 ? -15.142 -3.554 21.930 1.00 95.75 101 ILE A C 1
ATOM 848 O O . ILE A 1 101 ? -15.961 -4.153 22.625 1.00 95.75 101 ILE A O 1
ATOM 852 N N . GLU A 1 102 ? -14.319 -2.634 22.438 1.00 94.62 102 GLU A N 1
ATOM 853 C CA . GLU A 1 102 ? -14.280 -2.307 23.868 1.00 94.62 102 GLU A CA 1
ATOM 854 C C . GLU A 1 102 ? -15.639 -1.789 24.365 1.00 94.62 102 GLU A C 1
ATOM 856 O O . GLU A 1 102 ? -16.181 -2.298 25.350 1.00 94.62 102 GLU A O 1
ATOM 861 N N . LYS A 1 103 ? -16.256 -0.844 23.639 1.00 94.88 103 LYS A N 1
ATOM 862 C CA . LYS A 1 103 ? -17.611 -0.356 23.951 1.00 94.88 103 LYS A CA 1
ATOM 863 C C . LYS A 1 103 ? -18.650 -1.476 23.913 1.00 94.88 103 LYS A C 1
ATOM 865 O O . LYS A 1 103 ? -19.548 -1.499 24.752 1.00 94.88 103 LYS A O 1
ATOM 870 N N . GLY A 1 104 ? -18.532 -2.405 22.964 1.00 96.00 104 GLY A N 1
ATOM 871 C CA . GLY A 1 104 ? -19.384 -3.590 22.879 1.00 96.00 104 GLY A CA 1
ATOM 872 C C . GLY A 1 104 ? -19.266 -4.473 24.121 1.00 96.00 104 GLY A C 1
ATOM 873 O O . GLY A 1 104 ? -20.285 -4.815 24.721 1.00 96.00 104 GLY A O 1
ATOM 874 N N . LYS A 1 105 ? -18.036 -4.772 24.556 1.00 96.88 105 LYS A N 1
ATOM 875 C CA . LYS A 1 105 ? -17.763 -5.557 25.771 1.00 96.88 105 LYS A CA 1
ATOM 876 C C . LYS A 1 105 ? -18.329 -4.890 27.025 1.00 96.88 105 LYS A C 1
ATOM 878 O O . LYS A 1 105 ? -18.980 -5.557 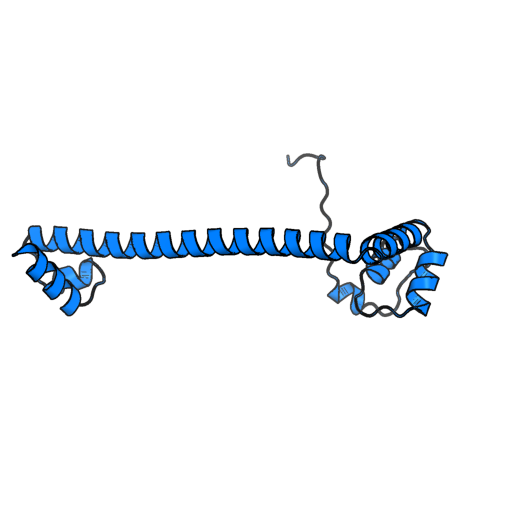27.826 1.00 96.88 105 LYS A O 1
ATOM 883 N N . ILE A 1 106 ? -18.155 -3.573 27.164 1.00 96.06 106 ILE A N 1
ATOM 884 C CA . ILE A 1 106 ? -18.717 -2.801 28.285 1.00 96.06 106 ILE A CA 1
ATOM 885 C C . ILE A 1 106 ? -20.248 -2.877 28.280 1.00 96.06 106 ILE A C 1
ATOM 887 O O . ILE A 1 106 ? -20.843 -3.207 29.302 1.00 96.06 106 ILE A O 1
ATOM 891 N N . LYS A 1 107 ? -20.891 -2.665 27.127 1.00 96.56 107 LYS A N 1
ATOM 892 C CA . LYS A 1 107 ? -22.356 -2.730 27.012 1.00 96.56 107 LYS A CA 1
ATOM 893 C C . LYS A 1 107 ? -22.910 -4.119 27.350 1.00 96.56 107 LYS A C 1
ATOM 895 O O . LYS A 1 107 ? -23.956 -4.231 27.984 1.00 96.56 107 LYS A O 1
ATOM 900 N N . VAL A 1 108 ? -22.218 -5.185 26.941 1.00 96.75 108 VAL A N 1
ATOM 901 C CA . VAL A 1 108 ? -22.570 -6.564 27.320 1.00 96.75 108 VAL A CA 1
ATOM 902 C C . VAL A 1 108 ? -22.462 -6.750 28.834 1.00 96.75 108 VAL A C 1
ATOM 904 O O . VAL A 1 108 ? -23.384 -7.291 29.443 1.00 96.75 108 VAL A O 1
ATOM 907 N N . ALA A 1 109 ? -21.386 -6.257 29.451 1.00 97.06 109 ALA A N 1
ATOM 908 C CA . ALA A 1 109 ? -21.202 -6.333 30.895 1.00 97.06 109 ALA A CA 1
ATOM 909 C C . ALA A 1 109 ? -22.300 -5.593 31.679 1.00 97.06 109 ALA A C 1
ATOM 911 O O . ALA A 1 109 ? -22.860 -6.158 32.617 1.00 97.06 109 ALA A O 1
ATOM 912 N N . GLU A 1 110 ? -22.649 -4.368 31.277 1.00 96.06 110 GLU A N 1
ATOM 913 C CA . GLU A 1 110 ? -23.736 -3.585 31.885 1.00 96.06 110 GLU A CA 1
ATOM 914 C C . GLU A 1 110 ? -25.081 -4.317 31.793 1.00 96.06 110 GLU A C 1
ATOM 916 O O . GLU A 1 110 ? -25.801 -4.433 32.785 1.00 96.06 110 GLU A O 1
ATOM 921 N N . ASN A 1 111 ? -25.399 -4.877 30.621 1.00 96.88 111 ASN A N 1
ATOM 922 C CA . ASN A 1 111 ? -26.616 -5.663 30.427 1.00 96.88 111 ASN A CA 1
ATOM 923 C C . ASN A 1 111 ? -26.650 -6.893 31.344 1.00 96.88 111 ASN A C 1
ATOM 925 O O . ASN A 1 111 ? -27.666 -7.151 31.984 1.00 96.88 111 ASN A O 1
ATOM 929 N N . PHE A 1 112 ? -25.545 -7.634 31.453 1.00 97.25 112 PHE A N 1
ATOM 930 C CA . PHE A 1 112 ? -25.462 -8.810 32.321 1.00 97.25 112 PHE A CA 1
ATOM 931 C C . PHE A 1 112 ? -25.576 -8.469 33.808 1.00 97.25 112 PHE A C 1
ATOM 933 O O . PHE A 1 112 ? -26.257 -9.184 34.545 1.00 97.25 112 PHE A O 1
ATOM 940 N N . LEU A 1 113 ? -24.977 -7.360 34.247 1.00 95.75 113 LEU A N 1
ATOM 941 C CA . LEU A 1 113 ? -25.136 -6.864 35.615 1.00 95.75 113 LEU A CA 1
ATOM 942 C C . LEU A 1 113 ? -26.593 -6.479 35.907 1.00 95.75 113 LEU A C 1
ATOM 944 O O . LEU A 1 113 ? -27.118 -6.854 36.954 1.00 95.75 113 LEU A O 1
ATOM 948 N N . ASN A 1 114 ? -27.267 -5.808 34.968 1.00 95.44 114 ASN A N 1
ATOM 949 C CA . ASN A 1 114 ? -28.690 -5.466 35.085 1.00 95.44 114 ASN A CA 1
ATOM 950 C C . ASN A 1 114 ? -29.602 -6.703 35.121 1.00 95.44 114 ASN A C 1
ATOM 952 O O . ASN A 1 114 ? -30.667 -6.666 35.731 1.00 95.44 114 ASN A O 1
ATOM 956 N N . MET A 1 115 ? -29.178 -7.813 34.510 1.00 95.50 115 MET A N 1
ATOM 957 C CA . MET A 1 115 ? -29.865 -9.108 34.589 1.00 95.50 115 MET A CA 1
ATOM 958 C C . MET A 1 115 ? -29.608 -9.859 35.907 1.00 95.50 115 MET A C 1
ATOM 960 O O . MET A 1 115 ? -30.153 -10.943 36.102 1.00 95.50 115 MET A O 1
ATOM 964 N N . GLY A 1 116 ? -28.789 -9.314 36.814 1.00 94.06 116 GLY A N 1
ATOM 965 C CA . GLY A 1 116 ? -28.506 -9.909 38.121 1.00 94.06 116 GLY A CA 1
ATOM 966 C C . GLY A 1 116 ? -27.484 -11.050 38.101 1.00 94.06 116 GLY A C 1
ATOM 967 O O . GLY A 1 116 ? -27.414 -11.811 39.066 1.00 94.06 116 GLY A O 1
ATOM 968 N N . LEU A 1 117 ? -26.695 -11.188 37.030 1.00 95.94 117 LEU A N 1
ATOM 969 C CA . LEU A 1 117 ? -25.626 -12.191 36.949 1.00 95.94 117 LEU A CA 1
ATOM 970 C C . LEU A 1 117 ? -24.479 -11.878 37.926 1.00 95.94 117 LEU A C 1
ATOM 972 O O . LEU A 1 117 ? -24.229 -10.719 38.276 1.00 95.94 117 LEU A O 1
ATOM 976 N N . SER A 1 118 ? -23.756 -12.919 38.358 1.00 95.81 118 SER A N 1
ATOM 977 C CA . SER A 1 118 ? -22.590 -12.750 39.234 1.00 95.81 118 SER A CA 1
ATOM 978 C C . SER A 1 118 ? -21.433 -12.067 38.499 1.00 95.81 118 SER A C 1
ATOM 980 O O . SER A 1 118 ? -21.330 -12.124 37.272 1.00 95.81 118 SER A O 1
ATOM 982 N N . VAL A 1 119 ? -20.524 -11.439 39.249 1.00 95.00 119 VAL A N 1
ATOM 983 C CA . VAL A 1 119 ? -19.361 -10.735 38.680 1.00 95.00 119 VAL A CA 1
ATOM 984 C C . VAL A 1 119 ? -18.484 -11.688 37.860 1.00 95.00 119 VAL A C 1
ATOM 986 O O . VAL A 1 119 ? -18.000 -11.320 36.793 1.00 95.00 119 VAL A O 1
ATOM 989 N N . GLU A 1 120 ? -18.337 -12.930 38.312 1.00 95.88 120 GLU A N 1
ATOM 990 C CA . GLU A 1 120 ? -17.562 -13.978 37.647 1.00 95.88 120 GLU A CA 1
ATOM 991 C C . GLU A 1 120 ? -18.219 -14.418 36.330 1.00 95.88 120 GLU A C 1
ATOM 993 O O . GLU A 1 120 ? -17.534 -14.614 35.324 1.00 95.88 120 GLU A O 1
ATOM 998 N N . GLN A 1 121 ? -19.552 -14.541 36.312 1.00 95.25 121 GLN A N 1
ATOM 999 C CA . GLN A 1 121 ? -20.312 -14.865 35.101 1.00 95.25 121 GLN A CA 1
ATOM 1000 C C . GLN A 1 121 ? -20.226 -13.734 34.073 1.00 95.25 121 GLN A C 1
ATOM 1002 O O . GLN A 1 121 ? -20.011 -13.997 32.889 1.00 95.25 121 GLN A O 1
ATOM 1007 N N . VAL A 1 122 ? -20.349 -12.483 34.530 1.00 96.81 122 VAL A N 1
ATOM 1008 C CA . VAL A 1 122 ? -20.243 -11.299 33.671 1.00 96.81 122 VAL A CA 1
ATOM 1009 C C . VAL A 1 122 ? -18.847 -11.202 33.062 1.00 96.81 122 VAL A C 1
ATOM 1011 O O . VAL A 1 122 ? -18.742 -11.099 31.845 1.00 96.81 122 VAL A O 1
ATOM 1014 N N . ALA A 1 123 ? -17.789 -11.318 33.872 1.00 96.38 123 ALA A N 1
ATOM 1015 C CA . ALA A 1 123 ? -16.401 -11.262 33.407 1.00 96.38 123 ALA A CA 1
ATOM 1016 C C . ALA A 1 123 ? -16.125 -12.291 32.297 1.00 96.38 123 ALA A C 1
ATOM 1018 O O . ALA A 1 123 ? -15.552 -11.961 31.256 1.00 96.38 123 ALA A O 1
ATOM 1019 N N . LYS A 1 124 ? -16.613 -13.526 32.480 1.00 95.44 124 LYS A N 1
ATOM 1020 C CA . LYS A 1 124 ? -16.503 -14.588 31.476 1.00 95.44 124 LYS A CA 1
ATOM 1021 C C . LYS A 1 124 ? -17.290 -14.276 30.199 1.00 95.44 124 LYS A C 1
ATOM 1023 O O . LYS A 1 124 ? -16.787 -14.534 29.112 1.00 95.44 124 LYS A O 1
ATOM 1028 N N . GLY A 1 125 ? -18.513 -13.757 30.318 1.00 92.56 125 GLY A N 1
ATOM 1029 C CA . GLY A 1 125 ? -19.402 -13.508 29.179 1.00 92.56 125 GLY A CA 1
ATOM 1030 C C . GLY A 1 125 ? -19.079 -12.246 28.371 1.00 92.56 125 GLY A C 1
ATOM 1031 O O . GLY A 1 125 ? -19.372 -12.202 27.181 1.00 92.56 125 GLY A O 1
ATOM 1032 N N . SER A 1 126 ? -18.484 -11.225 28.993 1.00 94.00 126 SER A N 1
ATOM 1033 C CA . SER A 1 126 ? -18.073 -9.984 28.322 1.00 94.00 126 SER A CA 1
ATOM 1034 C C . SER A 1 126 ? -16.598 -9.969 27.918 1.00 94.00 126 SER A C 1
ATOM 1036 O O . SER A 1 126 ? -16.145 -8.985 27.339 1.00 94.00 126 SER A O 1
ATOM 1038 N N . GLU A 1 127 ? -15.837 -11.012 28.273 1.00 95.50 127 GLU A N 1
ATOM 1039 C CA . GLU A 1 127 ? -14.380 -11.086 28.100 1.00 95.50 127 GLU A CA 1
ATOM 1040 C C . GLU A 1 127 ? -13.643 -9.874 28.704 1.00 95.50 127 GLU A C 1
ATOM 1042 O O . GLU A 1 127 ? -12.753 -9.289 28.078 1.00 95.50 127 GLU A O 1
ATOM 1047 N N . LEU A 1 128 ? -14.051 -9.463 29.907 1.00 94.81 128 LEU A N 1
ATOM 1048 C CA . LEU A 1 128 ? -13.422 -8.386 30.677 1.00 94.81 128 LEU A CA 1
ATOM 1049 C C . LEU A 1 128 ? -12.892 -8.945 31.999 1.00 94.81 128 LEU A C 1
ATOM 1051 O O . LEU A 1 128 ? -13.390 -9.951 32.500 1.00 94.81 128 LEU A O 1
ATOM 1055 N N . SER A 1 129 ? -11.893 -8.285 32.585 1.00 96.69 129 SER A N 1
ATOM 1056 C CA . SER A 1 129 ? -11.369 -8.695 33.890 1.00 96.69 129 SER A CA 1
ATOM 1057 C C . SER A 1 129 ? -12.384 -8.429 35.007 1.00 96.69 129 SER A C 1
ATOM 1059 O O . SER A 1 129 ? -13.206 -7.512 34.918 1.00 96.69 129 SER A O 1
ATOM 1061 N N . ILE A 1 130 ? -12.311 -9.207 36.089 1.00 95.88 130 ILE A N 1
ATOM 1062 C CA . ILE A 1 130 ? -13.191 -9.052 37.258 1.00 95.88 130 ILE A CA 1
ATOM 1063 C C . ILE A 1 130 ? -13.072 -7.638 37.842 1.00 95.88 130 ILE A C 1
ATOM 1065 O O . ILE A 1 130 ? -14.083 -7.021 38.181 1.00 95.88 130 ILE A O 1
ATOM 1069 N N . GLU A 1 131 ? -11.859 -7.083 37.895 1.00 96.31 131 GLU A N 1
ATOM 1070 C CA . GLU A 1 131 ? -11.608 -5.718 38.365 1.00 96.31 131 GLU A CA 1
ATOM 1071 C C . GLU A 1 131 ? -12.370 -4.694 37.520 1.00 96.31 131 GLU A C 1
ATOM 1073 O O . GLU A 1 131 ? -12.985 -3.773 38.067 1.00 96.31 131 GLU A O 1
ATOM 1078 N N . LYS A 1 132 ? -12.388 -4.882 36.192 1.00 94.88 132 LYS A N 1
ATOM 1079 C CA . LYS A 1 132 ? -13.101 -3.991 35.275 1.00 94.88 132 LYS A CA 1
ATOM 1080 C C . LYS A 1 132 ? -14.612 -4.063 35.474 1.00 94.88 132 LYS A C 1
ATOM 1082 O O . LYS A 1 132 ? -15.276 -3.029 35.472 1.00 94.88 132 LYS A O 1
ATOM 1087 N N . ILE A 1 133 ? -15.154 -5.258 35.710 1.00 96.88 133 ILE A N 1
ATOM 1088 C CA . ILE A 1 133 ? -16.580 -5.438 36.017 1.00 96.88 133 ILE A CA 1
ATOM 1089 C C . ILE A 1 133 ? -16.956 -4.757 37.337 1.00 96.88 133 ILE A C 1
ATOM 1091 O O . ILE A 1 133 ? -17.995 -4.102 37.414 1.00 96.88 133 ILE A O 1
ATOM 1095 N N . ILE A 1 134 ? -16.109 -4.853 38.367 1.00 95.38 134 ILE A N 1
ATOM 1096 C CA . ILE A 1 134 ? -16.324 -4.163 39.649 1.00 95.38 134 ILE A CA 1
ATOM 1097 C C . ILE A 1 134 ? -16.319 -2.641 39.455 1.00 95.38 134 ILE A C 1
ATOM 1099 O O . ILE A 1 134 ? -17.150 -1.950 40.047 1.00 95.38 134 ILE A O 1
ATOM 1103 N N . GLU A 1 135 ? -15.415 -2.108 38.627 1.00 95.75 135 GLU A N 1
ATOM 1104 C CA . GLU A 1 135 ? -15.376 -0.681 38.284 1.00 95.75 135 GLU A CA 1
ATOM 1105 C C . GLU A 1 135 ? -16.674 -0.229 37.596 1.00 95.75 135 GLU A C 1
ATOM 1107 O O . GLU A 1 135 ? -17.274 0.763 38.014 1.00 95.75 135 GLU A O 1
ATOM 1112 N N . ILE A 1 136 ? -17.136 -0.976 36.586 1.00 94.50 136 ILE A N 1
ATOM 1113 C CA . ILE A 1 136 ? -18.392 -0.701 35.867 1.00 94.50 136 ILE A CA 1
ATOM 1114 C C . ILE A 1 136 ? -19.572 -0.722 36.843 1.00 94.50 136 ILE A C 1
ATOM 1116 O O . ILE A 1 136 ? -20.327 0.245 36.918 1.00 94.50 136 ILE A O 1
ATOM 1120 N N . LYS A 1 137 ? -19.683 -1.770 37.669 1.00 93.19 137 LYS A N 1
ATOM 1121 C CA . LYS A 1 137 ? -20.756 -1.903 38.663 1.00 93.19 137 LYS A CA 1
ATOM 1122 C C . LYS A 1 137 ? -20.785 -0.732 39.648 1.00 93.19 137 LYS A C 1
ATOM 1124 O O . LYS A 1 137 ? -21.861 -0.241 39.967 1.00 93.19 137 LYS A O 1
ATOM 1129 N N . LYS A 1 138 ? -19.622 -0.255 40.110 1.00 94.38 138 LYS A N 1
ATOM 1130 C CA . LYS A 1 138 ? -19.531 0.928 40.984 1.00 94.38 138 LYS A CA 1
ATOM 1131 C C . LYS A 1 138 ? -20.017 2.198 40.285 1.00 94.38 138 LYS A C 1
ATOM 1133 O O . LYS A 1 138 ? -20.750 2.959 40.904 1.00 94.38 138 LYS A O 1
ATOM 1138 N N . LYS A 1 139 ? -19.640 2.412 39.018 1.00 92.75 139 LYS A N 1
ATOM 1139 C CA . LYS A 1 139 ? -20.088 3.572 38.225 1.00 92.75 139 LYS A CA 1
ATOM 1140 C C . LYS A 1 139 ? -21.596 3.571 37.970 1.00 92.75 139 LYS A C 1
ATOM 1142 O O . LYS A 1 139 ? -22.178 4.639 37.900 1.00 92.75 139 LYS A O 1
ATOM 1147 N N . MET A 1 140 ? -22.221 2.399 37.860 1.00 89.12 140 MET A N 1
ATOM 1148 C CA . MET A 1 140 ? -23.675 2.273 37.681 1.00 89.12 140 MET A CA 1
ATOM 1149 C C . MET A 1 140 ? -24.490 2.553 38.958 1.00 89.12 140 MET A C 1
ATOM 1151 O O . MET A 1 140 ? -25.702 2.720 38.870 1.00 89.12 140 MET A O 1
ATOM 1155 N N . MET A 1 141 ? -23.860 2.544 40.139 1.00 83.88 141 MET A N 1
ATOM 1156 C CA . MET A 1 141 ? -24.517 2.775 41.438 1.00 83.88 141 MET A CA 1
ATOM 1157 C C . MET A 1 141 ? -24.341 4.210 41.968 1.00 83.88 141 MET A C 1
ATOM 1159 O O . MET A 1 141 ? -24.822 4.503 43.064 1.00 83.88 141 MET A O 1
ATOM 1163 N N . GLN A 1 142 ? -23.620 5.064 41.235 1.00 66.69 142 GLN A N 1
ATOM 1164 C CA . GLN A 1 142 ? -23.460 6.500 41.500 1.00 66.69 142 GLN A CA 1
ATOM 1165 C C . GLN A 1 142 ? -24.470 7.297 40.680 1.00 66.69 142 GLN A C 1
ATOM 1167 O O . GLN A 1 142 ? -24.981 8.297 41.229 1.00 66.69 142 GLN A O 1
#

Secondary structure (DSSP, 8-state):
---TT-------HHHHHT-SS--TTT-HHHHHHHHT-TT--HHHHHHHHHH-HHHHHHHHHHHHHHH-HHHHHHHHHHHHHHHHHHHHHHHHHHHHHHHHHHHHHHHHHHHHHHTT--HHHHHHHHT--HHHHHHHHHHHT-

Radius of gyration: 30.1 Å; chains: 1; bounding box: 58×38×71 Å

pLDDT: mean 87.72, std 9.78, range [42.12, 97.25]

InterPro domains:
  IPR010106 Recombination-promoting nuclease RpnA [TIGR01784] (2-135)